Protein AF-A0A2M8HKG7-F1 (afdb_monomer)

Sequence (69 aa):
MYKHFGEDKDSIIYKRLILSHNKHRCHGDFLVDDRPKHGAKDFSGEWIEFKPDSMNEWQRVKEYLMSKI

Radius of gyration: 14.05 Å; Cα contacts (8 Å, |Δi|>4): 76; chains: 1; bounding box: 34×29×32 Å

Mean predicted aligned error: 4.85 Å

Foldseek 3Di:
DCPPFQPDPPDPRNVPDDDDLAQLPDDDQEDEEQDPPRNLVVRPHDYDHADPVDPCRVVVVVVVVVVVD

Structure (mmCIF, N/CA/C/O backbone):
data_AF-A0A2M8HKG7-F1
#
_entry.id   AF-A0A2M8HKG7-F1
#
loop_
_atom_site.group_PDB
_atom_site.id
_atom_site.type_symbol
_atom_site.label_atom_id
_atom_site.label_alt_id
_atom_site.label_comp_id
_atom_site.label_asym_id
_atom_site.label_entity_id
_atom_site.label_seq_id
_atom_site.pdbx_PDB_ins_code
_atom_site.Cartn_x
_atom_site.Cartn_y
_atom_site.Cartn_z
_atom_site.occupancy
_atom_site.B_iso_or_equiv
_atom_site.auth_seq_id
_atom_site.auth_comp_id
_atom_site.auth_asym_id
_atom_site.auth_atom_id
_atom_site.pdbx_PDB_model_num
ATOM 1 N N . MET A 1 1 ? 18.454 -2.345 -17.247 1.00 53.31 1 MET A N 1
ATOM 2 C CA . MET A 1 1 ? 17.731 -3.525 -16.732 1.00 53.31 1 MET A CA 1
ATOM 3 C C . MET A 1 1 ? 17.983 -3.608 -15.230 1.00 53.31 1 MET A C 1
ATOM 5 O O . MET A 1 1 ? 19.132 -3.565 -14.825 1.00 53.31 1 ME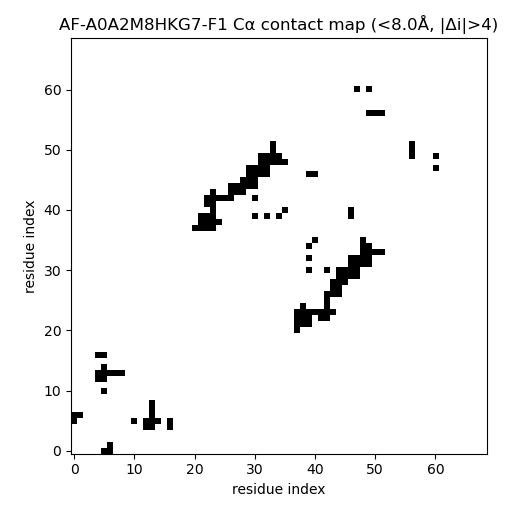T A O 1
ATOM 9 N N . TYR A 1 2 ? 16.907 -3.530 -14.446 1.00 63.81 2 TYR A N 1
ATOM 10 C CA . TYR A 1 2 ? 16.680 -3.927 -13.044 1.00 63.81 2 TYR A CA 1
ATOM 11 C C . TYR A 1 2 ? 17.845 -4.387 -12.130 1.00 63.81 2 TYR A C 1
ATOM 13 O O . TYR A 1 2 ? 17.714 -5.402 -11.458 1.00 63.81 2 TYR A O 1
ATOM 21 N N . LYS A 1 3 ? 18.939 -3.622 -12.010 1.00 68.12 3 LYS A N 1
ATOM 22 C CA . LYS A 1 3 ? 20.116 -3.988 -11.186 1.00 68.12 3 LYS A CA 1
ATOM 23 C C . LYS A 1 3 ? 19.806 -4.305 -9.711 1.00 68.12 3 LYS A C 1
ATOM 25 O O . LYS A 1 3 ? 20.549 -5.034 -9.073 1.00 68.12 3 LYS A O 1
ATOM 30 N N . HIS A 1 4 ? 18.742 -3.727 -9.154 1.00 73.75 4 HIS A N 1
ATOM 31 C CA . HIS A 1 4 ? 18.387 -3.906 -7.741 1.00 73.75 4 HIS A CA 1
ATOM 32 C C . HIS A 1 4 ? 17.080 -4.672 -7.530 1.00 73.75 4 HIS A C 1
ATOM 34 O O . HIS A 1 4 ? 16.876 -5.242 -6.466 1.00 73.75 4 HIS A O 1
ATOM 40 N N . PHE A 1 5 ? 16.191 -4.689 -8.527 1.00 72.94 5 PHE A N 1
ATOM 41 C CA . PHE A 1 5 ? 14.829 -5.181 -8.356 1.00 72.94 5 PHE A CA 1
ATOM 42 C C . PHE A 1 5 ? 14.293 -5.768 -9.666 1.00 72.94 5 PHE A C 1
ATOM 44 O O . PHE A 1 5 ? 13.701 -5.040 -10.459 1.00 72.94 5 PHE A O 1
ATOM 51 N N . GLY A 1 6 ? 14.525 -7.065 -9.904 1.00 72.19 6 GLY A N 1
ATOM 52 C CA . GLY A 1 6 ? 14.031 -7.781 -11.093 1.00 72.19 6 GLY A CA 1
ATOM 53 C C . GLY A 1 6 ? 15.102 -8.400 -12.001 1.00 72.19 6 GLY A C 1
ATOM 54 O O . GLY A 1 6 ? 14.807 -8.707 -13.153 1.00 72.19 6 GLY A O 1
ATOM 55 N N . GLU A 1 7 ? 16.338 -8.566 -11.524 1.00 81.12 7 GLU A N 1
ATOM 56 C CA . GLU A 1 7 ? 17.352 -9.388 -12.206 1.00 81.12 7 GLU A CA 1
ATOM 57 C C . GLU A 1 7 ? 17.082 -10.889 -12.016 1.00 81.12 7 GLU A C 1
ATOM 59 O O . GLU A 1 7 ? 17.087 -11.652 -12.981 1.00 81.12 7 GLU A O 1
ATOM 64 N N . ASP A 1 8 ? 16.772 -11.288 -10.782 1.00 86.62 8 ASP A N 1
ATOM 65 C CA . ASP A 1 8 ? 16.397 -12.654 -10.432 1.00 86.62 8 ASP A CA 1
ATOM 66 C C . ASP A 1 8 ? 14.938 -12.942 -10.825 1.00 86.62 8 ASP A C 1
ATOM 68 O O . ASP A 1 8 ? 14.009 -12.287 -10.342 1.00 86.62 8 ASP A O 1
ATOM 72 N N . LYS A 1 9 ? 14.746 -13.935 -11.702 1.00 86.19 9 LYS A N 1
ATOM 73 C CA . LYS A 1 9 ? 13.431 -14.363 -12.201 1.00 86.19 9 LYS A CA 1
ATOM 74 C C . LYS A 1 9 ? 12.593 -15.083 -11.148 1.00 86.19 9 LYS A C 1
ATOM 76 O O . LYS A 1 9 ? 11.367 -15.067 -11.269 1.00 86.19 9 LYS A O 1
ATOM 81 N N . ASP A 1 10 ? 13.236 -15.668 -10.142 1.00 89.44 10 ASP A N 1
ATOM 82 C CA . ASP A 1 10 ? 12.575 -16.381 -9.048 1.00 89.44 10 ASP A CA 1
ATOM 83 C C . ASP A 1 10 ? 12.196 -15.433 -7.898 1.00 89.44 10 ASP A C 1
ATOM 85 O O . ASP A 1 10 ? 11.477 -15.801 -6.966 1.00 89.44 10 ASP A O 1
ATOM 89 N N . SER A 1 11 ? 12.602 -14.163 -7.989 1.00 88.19 11 SER A N 1
ATOM 90 C CA . SER A 1 11 ? 12.240 -13.136 -7.024 1.00 88.19 11 SER A CA 1
ATOM 91 C C . SER A 1 11 ? 10.748 -12.797 -7.069 1.00 88.19 11 SER A C 1
ATOM 93 O O . SER A 1 11 ? 10.163 -12.551 -8.128 1.00 88.19 11 SER A O 1
ATOM 95 N N . ILE A 1 12 ? 10.144 -12.639 -5.887 1.00 85.81 12 ILE A N 1
ATOM 96 C CA . ILE A 1 12 ? 8.729 -12.266 -5.717 1.00 85.81 12 ILE A CA 1
ATOM 97 C C . ILE A 1 12 ? 8.335 -10.960 -6.430 1.00 85.81 12 ILE A C 1
ATOM 99 O O . ILE A 1 12 ? 7.159 -10.748 -6.722 1.00 85.81 12 ILE A O 1
ATOM 103 N N . ILE A 1 13 ? 9.297 -10.083 -6.725 1.00 88.12 13 ILE A N 1
ATOM 104 C CA . ILE A 1 13 ? 9.065 -8.789 -7.378 1.00 88.12 13 ILE A CA 1
ATOM 105 C C . ILE A 1 13 ? 9.212 -8.823 -8.906 1.00 88.12 13 ILE A C 1
ATOM 107 O O . ILE A 1 13 ? 8.731 -7.897 -9.555 1.00 88.12 13 ILE A O 1
ATOM 111 N N . TYR A 1 14 ? 9.808 -9.866 -9.502 1.00 86.81 14 TYR A N 1
ATOM 112 C CA . TYR A 1 14 ? 10.195 -9.892 -10.925 1.00 86.81 14 TYR A CA 1
ATOM 113 C C . TYR A 1 14 ? 9.045 -9.564 -11.892 1.00 86.81 14 TYR A C 1
ATOM 115 O O . TYR A 1 14 ? 9.226 -8.834 -12.861 1.00 86.81 14 TYR A O 1
ATOM 123 N N . LYS A 1 15 ? 7.836 -10.058 -11.601 1.00 87.88 15 LYS A N 1
ATOM 124 C CA . LYS A 1 15 ? 6.617 -9.793 -12.391 1.00 87.88 15 LYS A CA 1
ATOM 125 C C . LYS A 1 15 ? 5.620 -8.857 -11.704 1.00 87.88 15 LYS A C 1
ATOM 127 O O . LYS A 1 15 ? 4.522 -8.669 -12.213 1.00 87.88 15 LYS A O 1
ATOM 132 N N . ARG A 1 16 ? 5.965 -8.322 -10.530 1.00 89.38 16 ARG A N 1
ATOM 133 C CA . ARG A 1 16 ? 5.055 -7.522 -9.689 1.00 89.38 16 ARG A CA 1
ATOM 134 C C . ARG A 1 16 ? 5.494 -6.068 -9.540 1.00 89.38 16 ARG A C 1
ATOM 136 O O . ARG A 1 16 ? 4.677 -5.228 -9.184 1.00 89.38 16 ARG A O 1
ATOM 143 N N . LEU A 1 17 ? 6.763 -5.759 -9.808 1.00 89.94 17 LEU A N 1
ATOM 144 C CA . LEU A 1 17 ? 7.272 -4.398 -9.721 1.00 89.94 17 LEU A CA 1
ATOM 145 C C . LEU A 1 17 ? 6.826 -3.561 -10.923 1.00 89.94 17 LEU A C 1
ATOM 147 O O . LEU A 1 17 ? 7.209 -3.825 -12.061 1.00 89.94 17 LEU A O 1
ATOM 151 N N . ILE A 1 18 ? 6.090 -2.490 -10.642 1.00 89.25 18 ILE A N 1
ATOM 152 C CA . ILE A 1 18 ? 5.748 -1.447 -11.608 1.00 89.25 18 ILE A CA 1
ATOM 153 C C . ILE A 1 18 ? 6.446 -0.161 -11.164 1.00 89.25 18 ILE A C 1
ATOM 155 O O . ILE A 1 18 ? 6.234 0.312 -10.050 1.00 89.25 18 ILE A O 1
ATOM 159 N N . LEU A 1 19 ? 7.282 0.412 -12.032 1.00 89.12 19 LEU A N 1
ATOM 160 C CA . LEU A 1 19 ? 7.965 1.683 -11.779 1.00 89.12 19 LEU A CA 1
ATOM 161 C C . LEU A 1 19 ? 7.237 2.801 -12.526 1.00 89.12 19 LEU A C 1
ATOM 163 O O . LEU A 1 19 ? 7.256 2.851 -13.754 1.00 89.12 19 LEU A O 1
ATOM 167 N N . SER A 1 20 ? 6.584 3.695 -11.788 1.00 87.81 20 SER A N 1
ATOM 168 C CA . SER A 1 20 ? 5.848 4.827 -12.352 1.00 87.81 20 SER A CA 1
ATOM 169 C C . SER A 1 20 ? 5.858 6.004 -11.385 1.00 87.81 20 SER A C 1
ATOM 171 O O . SER A 1 20 ? 5.746 5.829 -10.175 1.00 87.81 20 SER A O 1
ATOM 173 N N . HIS A 1 21 ? 5.927 7.219 -11.928 1.00 85.62 21 HIS A N 1
ATOM 174 C CA . HIS A 1 21 ? 5.687 8.444 -11.162 1.00 85.62 21 HIS A CA 1
ATOM 175 C C . HIS A 1 21 ? 4.196 8.770 -11.004 1.00 85.62 21 HIS A C 1
ATOM 177 O O . HIS A 1 21 ? 3.849 9.623 -10.196 1.00 85.62 21 HIS A O 1
ATOM 183 N N . ASN A 1 22 ? 3.317 8.128 -11.780 1.00 91.50 22 ASN A N 1
ATOM 184 C CA . ASN A 1 22 ? 1.889 8.430 -11.840 1.00 91.50 22 ASN A CA 1
ATOM 185 C C . ASN A 1 22 ? 1.080 7.200 -11.426 1.00 91.50 22 ASN A C 1
ATOM 187 O O . ASN A 1 22 ? 0.922 6.266 -12.217 1.00 91.50 22 ASN A O 1
ATOM 191 N N . LYS A 1 23 ? 0.573 7.210 -10.190 1.00 89.75 23 LYS A N 1
ATOM 192 C CA . LYS A 1 23 ? -0.116 6.073 -9.561 1.00 89.75 23 LYS A CA 1
ATOM 193 C C . LYS A 1 23 ? -1.492 5.803 -10.165 1.00 89.75 23 LYS A C 1
ATOM 195 O O . LYS A 1 23 ? -1.846 4.646 -10.328 1.00 89.75 23 LYS A O 1
ATOM 200 N N . HIS A 1 24 ? -2.196 6.838 -10.626 1.00 90.19 24 HIS A N 1
ATOM 201 C CA . HIS A 1 24 ? -3.495 6.701 -11.302 1.00 90.19 24 HIS A CA 1
ATOM 202 C C . HIS A 1 24 ? -3.445 5.882 -12.606 1.00 90.19 24 HIS A C 1
ATOM 204 O O . HIS A 1 24 ? -4.481 5.473 -13.114 1.00 90.19 24 HIS A O 1
ATOM 210 N N . ARG A 1 25 ? -2.254 5.663 -13.186 1.00 91.94 25 ARG A N 1
ATOM 211 C CA . ARG A 1 25 ? -2.084 4.844 -14.402 1.00 91.94 25 ARG A CA 1
ATOM 212 C C . ARG A 1 25 ? -1.963 3.352 -14.095 1.00 91.94 25 ARG A C 1
ATOM 214 O O . ARG A 1 25 ? -2.086 2.534 -15.007 1.00 91.94 25 ARG A O 1
ATOM 221 N N . CYS A 1 26 ? -1.675 3.000 -12.843 1.00 93.50 26 CYS A N 1
ATOM 222 C CA . CYS A 1 26 ? -1.740 1.623 -12.384 1.00 93.50 26 CYS A CA 1
ATOM 223 C C . CYS A 1 26 ? -3.215 1.237 -12.233 1.00 93.50 26 CYS A C 1
ATOM 225 O O . CYS A 1 26 ? -4.012 2.034 -11.747 1.00 93.50 26 CYS A O 1
ATOM 227 N N . HIS A 1 27 ? -3.570 0.025 -12.652 1.00 92.81 27 HIS A N 1
ATOM 228 C CA . HIS A 1 27 ? -4.922 -0.507 -12.504 1.00 92.81 27 HIS A CA 1
ATOM 229 C C . HIS A 1 27 ? -4.915 -1.573 -11.413 1.00 92.81 27 HIS A C 1
ATOM 231 O O . HIS A 1 27 ? -4.057 -2.457 -11.422 1.00 92.81 27 HIS A O 1
ATOM 237 N N . GLY A 1 28 ? -5.862 -1.478 -10.489 1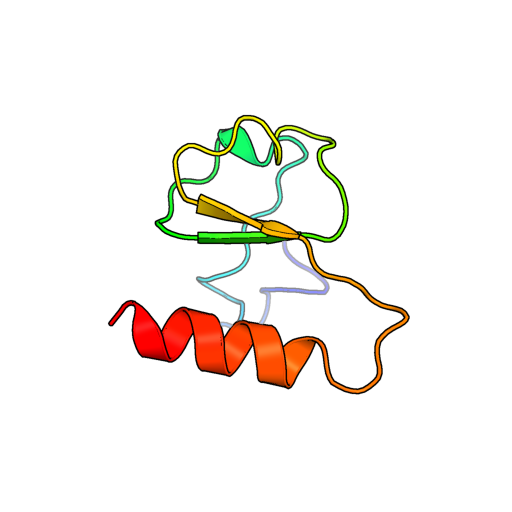.00 93.56 28 GLY A N 1
ATOM 238 C CA . GLY A 1 28 ? -6.055 -2.429 -9.404 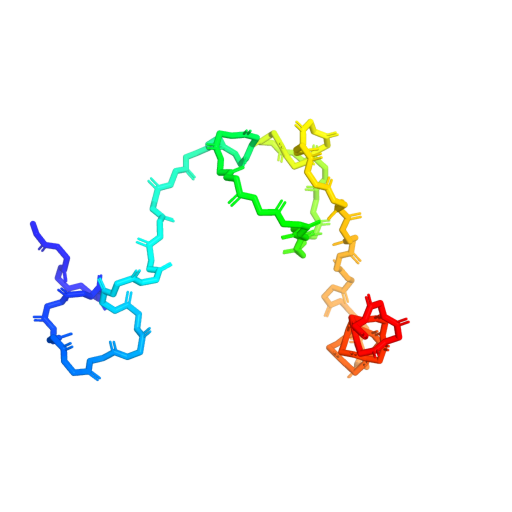1.00 93.56 28 GLY A CA 1
ATOM 239 C C . GLY A 1 28 ? -7.197 -1.985 -8.501 1.00 93.56 28 GLY A C 1
ATOM 240 O O . GLY A 1 28 ? -7.601 -0.824 -8.544 1.00 93.56 28 GLY A O 1
ATOM 241 N N . ASP A 1 29 ? -7.702 -2.906 -7.687 1.00 96.19 29 ASP A N 1
ATOM 242 C CA . ASP A 1 29 ? -8.853 -2.645 -6.815 1.00 96.19 29 ASP A CA 1
ATOM 243 C C . ASP A 1 29 ? -8.495 -1.749 -5.624 1.00 96.19 29 ASP A C 1
ATOM 245 O O . ASP A 1 29 ? -9.326 -0.971 -5.165 1.00 96.19 29 ASP A O 1
ATOM 249 N N . PHE A 1 30 ? -7.243 -1.816 -5.156 1.00 96.25 30 PHE A N 1
ATOM 250 C CA . PHE A 1 30 ? -6.765 -1.084 -3.985 1.00 96.25 30 PHE A CA 1
ATOM 251 C C . PHE A 1 30 ? -5.389 -0.454 -4.219 1.00 96.25 30 PHE A C 1
ATOM 253 O O . PHE A 1 30 ? -4.506 -1.059 -4.834 1.00 96.25 30 PHE A O 1
ATOM 260 N N . LEU A 1 31 ? -5.183 0.731 -3.646 1.00 96.31 31 LEU A N 1
ATOM 261 C CA . LEU A 1 31 ? -3.889 1.396 -3.517 1.00 96.31 31 LEU A CA 1
ATOM 262 C C . LEU A 1 31 ? -3.659 1.752 -2.047 1.00 96.31 31 LEU A C 1
ATOM 264 O O . LEU A 1 31 ? -4.358 2.599 -1.505 1.00 96.31 31 LEU A O 1
ATOM 268 N N . VAL A 1 32 ? -2.660 1.144 -1.410 1.00 95.94 32 VAL A N 1
ATOM 269 C CA . VAL A 1 32 ? -2.224 1.512 -0.054 1.00 95.94 32 VAL A CA 1
ATOM 270 C C . VAL A 1 32 ? -1.063 2.495 -0.182 1.00 95.94 32 VAL A C 1
ATOM 272 O O . VAL A 1 32 ? -0.002 2.124 -0.681 1.00 95.94 32 VAL A O 1
ATOM 275 N N . ASP A 1 33 ? -1.263 3.748 0.223 1.00 95.06 33 ASP A N 1
ATOM 276 C CA . ASP A 1 33 ? -0.267 4.816 0.057 1.00 95.06 33 ASP A CA 1
ATOM 277 C C . ASP A 1 33 ? -0.412 5.865 1.163 1.00 95.06 33 ASP A C 1
ATOM 279 O O . ASP A 1 33 ? -1.523 6.128 1.621 1.00 95.06 33 ASP A O 1
ATOM 283 N N . ASP A 1 34 ? 0.686 6.486 1.592 1.00 94.25 34 ASP A N 1
ATOM 284 C CA . ASP A 1 34 ? 0.685 7.423 2.721 1.00 94.25 34 ASP A CA 1
ATOM 285 C C . ASP A 1 34 ? 0.194 8.827 2.348 1.00 94.25 34 ASP A C 1
ATOM 287 O O . ASP A 1 34 ? -0.141 9.621 3.226 1.00 94.25 34 ASP A O 1
ATOM 291 N N . ARG A 1 35 ? 0.176 9.182 1.053 1.00 92.44 35 ARG A N 1
ATOM 292 C CA . ARG A 1 35 ? -0.129 10.551 0.612 1.00 92.44 35 ARG A CA 1
ATOM 293 C C . ARG A 1 35 ? -1.057 10.582 -0.600 1.00 92.44 35 ARG A C 1
ATOM 295 O O . ARG A 1 35 ? -0.816 9.871 -1.571 1.00 92.44 35 ARG A O 1
ATOM 302 N N . PRO A 1 36 ? -1.975 11.564 -0.685 1.00 91.00 36 PRO A N 1
ATOM 303 C CA . PRO A 1 36 ? -2.848 11.760 -1.850 1.00 91.00 36 PRO A CA 1
ATOM 304 C C . PRO A 1 36 ? -2.122 12.367 -3.075 1.00 91.00 36 PRO A C 1
ATOM 306 O O . PRO A 1 36 ? -2.743 12.979 -3.945 1.00 91.00 36 PRO A O 1
ATOM 309 N N . LYS A 1 37 ? -0.789 12.262 -3.158 1.00 91.56 37 LYS A N 1
ATOM 310 C CA . LYS A 1 37 ? 0.040 12.890 -4.203 1.00 91.56 37 LYS A CA 1
ATOM 311 C C . LYS A 1 37 ? 0.327 11.925 -5.355 1.00 91.56 37 LYS A C 1
ATOM 313 O O . LYS A 1 37 ? 0.117 10.721 -5.252 1.00 91.56 37 LYS A O 1
ATOM 318 N N . HIS A 1 38 ? 0.847 12.462 -6.462 1.00 89.94 38 HIS A N 1
ATOM 319 C CA . HIS A 1 38 ? 1.333 11.674 -7.606 1.00 89.94 38 HIS A CA 1
ATOM 320 C C . HIS A 1 38 ? 0.276 10.729 -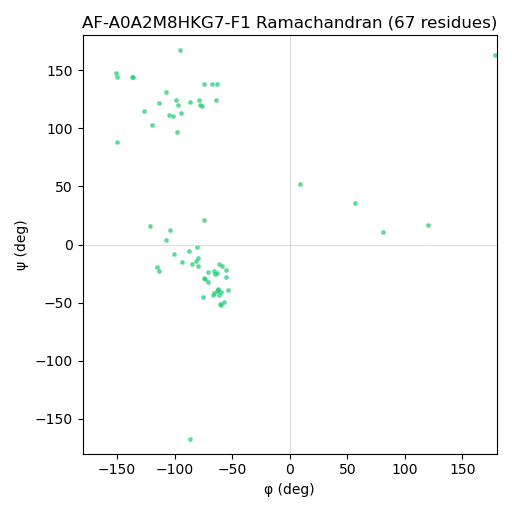8.211 1.00 89.94 38 HIS A C 1
ATOM 322 O O . HIS A 1 38 ? 0.581 9.626 -8.661 1.00 89.94 38 HIS A O 1
ATOM 328 N N . GLY A 1 39 ? -0.985 11.171 -8.217 1.00 86.88 39 GLY A N 1
ATOM 329 C CA . GLY A 1 39 ? -2.113 10.408 -8.744 1.00 86.88 39 GLY A CA 1
ATOM 330 C C . GLY A 1 39 ? -2.681 9.352 -7.795 1.00 86.88 39 GLY A C 1
ATOM 331 O O . GLY A 1 39 ? -3.478 8.550 -8.254 1.00 86.88 39 GLY A O 1
ATOM 332 N N . ALA A 1 40 ? -2.300 9.319 -6.512 1.00 90.69 40 ALA A N 1
ATOM 333 C CA . ALA A 1 40 ? -2.941 8.427 -5.536 1.00 90.69 40 ALA A CA 1
ATOM 334 C C . ALA A 1 40 ? -4.410 8.808 -5.285 1.00 90.69 40 ALA A C 1
ATOM 336 O O . ALA A 1 40 ? -5.277 7.946 -5.279 1.00 90.69 40 ALA A O 1
ATOM 337 N N . LYS A 1 41 ? -4.702 10.113 -5.173 1.00 89.06 41 LYS A N 1
ATOM 338 C CA . LYS A 1 41 ? -6.077 10.626 -5.033 1.00 89.06 41 LYS A CA 1
ATOM 339 C C . LYS A 1 41 ? -6.976 10.345 -6.246 1.00 89.06 41 LYS A C 1
ATOM 341 O O . LYS A 1 41 ? -8.190 10.354 -6.109 1.00 89.06 41 LYS A O 1
ATOM 346 N N . ASP A 1 42 ? -6.364 10.160 -7.416 1.00 92.94 42 ASP A N 1
ATOM 347 C CA . ASP A 1 42 ? -7.040 9.940 -8.699 1.00 92.94 42 ASP A CA 1
ATOM 348 C C . ASP A 1 42 ? -6.964 8.455 -9.107 1.00 92.94 42 ASP A C 1
ATOM 350 O O . ASP A 1 42 ? -7.186 8.112 -10.268 1.00 92.94 42 ASP A O 1
ATOM 354 N N . PHE A 1 43 ? -6.564 7.573 -8.184 1.00 95.75 43 PHE A N 1
ATOM 355 C CA . PHE A 1 43 ? -6.514 6.138 -8.429 1.00 95.75 43 PHE A CA 1
ATOM 356 C C . PHE A 1 43 ? -7.925 5.610 -8.708 1.00 95.75 43 PHE A C 1
ATOM 358 O O . PHE A 1 43 ? -8.889 6.035 -8.079 1.00 95.75 43 PHE A O 1
ATOM 365 N N . SER A 1 44 ? -8.047 4.723 -9.696 1.00 95.38 44 SER A N 1
ATOM 366 C CA . SER A 1 44 ? -9.348 4.234 -10.168 1.00 95.38 44 SER A CA 1
ATOM 367 C C . SER A 1 44 ? -10.005 3.243 -9.206 1.00 95.38 44 SER A C 1
ATOM 369 O O . SER A 1 44 ? -11.231 3.160 -9.172 1.00 95.38 44 SER A O 1
ATOM 371 N N . GLY A 1 45 ? -9.200 2.507 -8.439 1.00 95.00 45 GLY A N 1
ATOM 372 C CA . GLY A 1 45 ? -9.660 1.694 -7.320 1.00 95.00 45 GLY A CA 1
ATOM 373 C C . GLY A 1 45 ? -9.745 2.489 -6.019 1.00 95.00 45 GLY A C 1
ATOM 374 O O . GLY A 1 45 ? -9.640 3.714 -5.984 1.00 95.00 45 GLY A O 1
ATOM 375 N N . GLU A 1 46 ? -9.897 1.777 -4.914 1.00 95.81 46 GLU A N 1
ATOM 376 C CA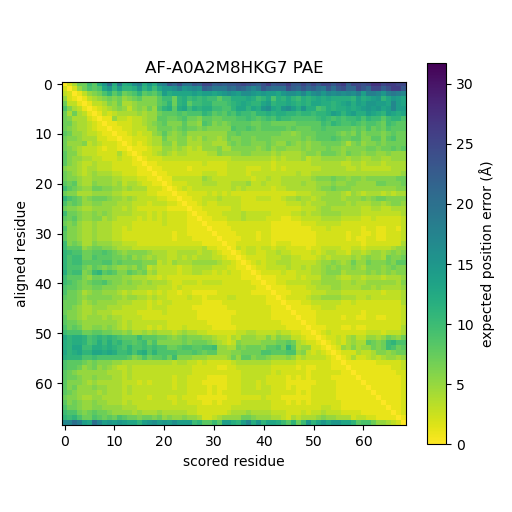 . GLU A 1 46 ? -9.969 2.393 -3.600 1.00 95.81 46 GLU A CA 1
ATOM 377 C C . GLU A 1 46 ? -8.573 2.778 -3.088 1.00 95.81 46 GLU A C 1
ATOM 379 O O . GLU A 1 46 ? -7.675 1.941 -2.967 1.00 95.81 46 GLU A O 1
ATOM 384 N N . TRP A 1 47 ? -8.387 4.053 -2.746 1.00 95.62 47 TRP A N 1
ATOM 385 C CA . TRP A 1 47 ? -7.186 4.506 -2.054 1.00 95.62 47 TRP A CA 1
ATOM 386 C C . TRP A 1 47 ? -7.344 4.359 -0.536 1.00 95.62 47 TRP A C 1
ATOM 388 O O . TRP A 1 47 ? -8.244 4.937 0.073 1.00 95.62 47 TRP A O 1
ATOM 398 N N . ILE A 1 48 ? -6.429 3.611 0.074 1.00 95.44 48 ILE A N 1
ATOM 399 C CA . ILE A 1 48 ? -6.324 3.405 1.514 1.00 95.44 48 ILE A CA 1
ATOM 400 C C . ILE A 1 48 ? -5.136 4.231 2.010 1.00 95.44 48 ILE A C 1
ATOM 402 O O . ILE A 1 48 ? -3.979 3.917 1.716 1.00 95.44 48 ILE A O 1
ATOM 406 N N . GLU A 1 49 ? -5.421 5.274 2.788 1.00 94.81 49 GLU A N 1
ATOM 407 C CA . GLU A 1 49 ? -4.385 6.079 3.438 1.00 94.81 49 GLU A CA 1
ATOM 408 C C . GLU A 1 49 ? -3.605 5.219 4.442 1.00 94.81 49 GLU A C 1
ATOM 410 O O . GLU A 1 49 ? -4.204 4.619 5.338 1.00 94.81 49 GLU A O 1
ATOM 415 N N . PHE A 1 50 ? -2.281 5.160 4.288 1.00 95.94 50 PHE A N 1
ATOM 416 C CA . PHE A 1 50 ? -1.373 4.468 5.202 1.00 95.94 50 PHE A CA 1
ATOM 417 C C . PHE A 1 50 ? -0.721 5.452 6.177 1.00 95.94 50 PHE A C 1
ATOM 419 O O . PHE A 1 50 ? -0.053 6.396 5.764 1.00 95.94 50 PHE A O 1
ATOM 426 N N . LYS A 1 51 ? -0.861 5.217 7.481 1.00 94.19 51 LYS A N 1
ATOM 427 C CA . LYS A 1 51 ? -0.261 6.030 8.551 1.00 94.19 51 LYS A CA 1
ATOM 428 C C . LYS A 1 51 ? 1.045 5.404 9.064 1.00 94.19 51 LYS A C 1
ATOM 430 O O . LYS A 1 51 ? 0.985 4.536 9.935 1.00 94.19 51 LYS A O 1
ATOM 435 N N . PRO A 1 52 ? 2.228 5.840 8.586 1.00 88.50 52 PRO A N 1
ATOM 436 C CA . PRO A 1 52 ? 3.506 5.214 8.941 1.00 88.50 52 PRO A CA 1
ATOM 437 C C . PRO A 1 52 ? 3.869 5.335 10.426 1.00 88.50 52 PRO A C 1
ATOM 439 O O . PRO A 1 52 ? 4.566 4.472 10.949 1.00 88.50 52 PRO A O 1
ATOM 442 N N . ASP A 1 53 ? 3.358 6.356 11.115 1.00 91.38 53 ASP A N 1
ATOM 443 C CA . ASP A 1 53 ? 3.642 6.595 12.535 1.00 91.38 53 ASP A CA 1
ATOM 444 C C . ASP A 1 53 ? 2.798 5.716 13.485 1.00 91.38 53 ASP A C 1
ATOM 446 O O . ASP A 1 53 ? 2.950 5.779 14.704 1.00 91.38 53 ASP A O 1
ATOM 450 N N . SER A 1 54 ? 1.892 4.888 12.950 1.00 91.75 54 SER A N 1
ATOM 451 C CA . SER A 1 54 ? 1.023 4.005 13.732 1.00 91.75 54 SER A CA 1
ATOM 452 C C . SER A 1 54 ? 1.596 2.587 13.813 1.00 91.75 54 SER A C 1
ATOM 454 O O . SER A 1 54 ? 1.734 1.892 12.806 1.00 91.75 54 SER A O 1
ATOM 456 N N . MET A 1 55 ? 1.859 2.119 15.039 1.00 87.44 55 MET A N 1
ATOM 457 C CA . MET A 1 55 ? 2.464 0.808 15.330 1.00 87.44 55 MET 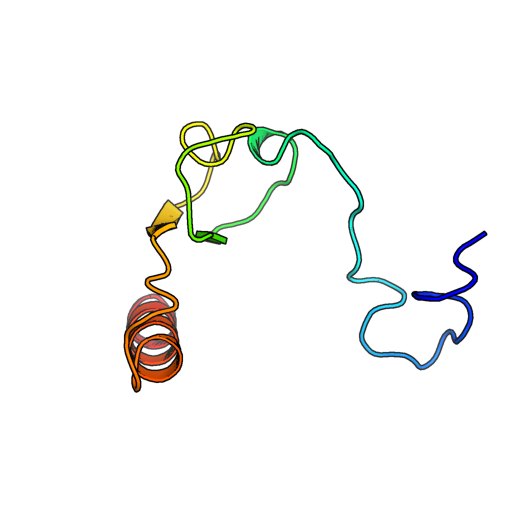A CA 1
ATOM 458 C C . MET A 1 55 ? 1.664 -0.394 14.779 1.00 87.44 55 MET A C 1
ATOM 460 O O . MET A 1 55 ? 2.230 -1.469 14.608 1.00 87.44 55 MET A O 1
ATOM 464 N N . ASN A 1 56 ? 0.376 -0.215 14.452 1.00 93.56 56 ASN A N 1
ATOM 465 C CA . ASN A 1 56 ? -0.531 -1.280 13.997 1.00 93.56 56 ASN A CA 1
ATOM 466 C C . ASN A 1 56 ? -1.140 -1.029 12.611 1.00 93.56 56 ASN A C 1
ATOM 468 O O . ASN A 1 56 ? -2.119 -1.675 12.232 1.00 93.56 56 ASN A O 1
ATOM 472 N N . GLU A 1 57 ? -0.585 -0.100 11.836 1.00 95.00 57 GLU A N 1
ATOM 473 C CA . GLU A 1 57 ? -1.206 0.302 10.575 1.00 95.00 57 GLU A CA 1
ATOM 474 C C . GLU A 1 57 ? -1.307 -0.842 9.561 1.00 95.00 57 GLU A C 1
ATOM 476 O O . GLU A 1 57 ? -2.337 -1.020 8.913 1.00 95.00 57 GLU A O 1
ATOM 481 N N . TRP A 1 58 ? -0.279 -1.687 9.479 1.00 96.06 58 TRP A N 1
ATOM 482 C CA . TRP A 1 58 ? -0.317 -2.870 8.620 1.00 96.06 58 TRP A CA 1
ATOM 483 C C . TRP A 1 58 ? -1.409 -3.860 9.017 1.00 96.06 58 TRP A C 1
ATOM 485 O O . TRP A 1 58 ? -2.054 -4.4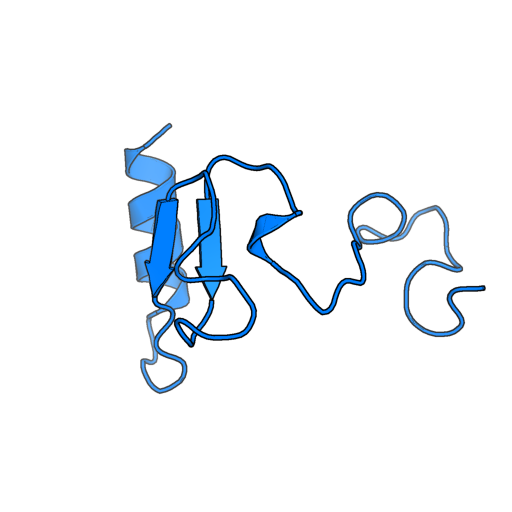37 8.142 1.00 96.06 58 TRP A O 1
ATOM 495 N N . GLN A 1 59 ? -1.644 -4.039 10.319 1.00 96.62 59 GLN A N 1
ATOM 496 C CA . GLN A 1 59 ? -2.700 -4.922 10.807 1.00 96.62 59 GLN A CA 1
ATOM 497 C C . GLN A 1 59 ? -4.079 -4.365 10.431 1.00 96.62 59 GLN A C 1
ATOM 499 O O . GLN A 1 59 ? -4.897 -5.103 9.889 1.00 96.62 59 GLN A O 1
ATOM 504 N N . ARG A 1 60 ? -4.291 -3.052 10.601 1.00 96.88 60 ARG A N 1
ATOM 505 C CA . ARG A 1 60 ? -5.516 -2.357 10.175 1.00 96.88 60 ARG A CA 1
ATOM 506 C C . ARG A 1 60 ? -5.776 -2.528 8.679 1.00 96.88 60 ARG A C 1
ATOM 508 O O . ARG A 1 60 ? -6.885 -2.878 8.285 1.00 96.88 60 ARG A O 1
ATOM 515 N N . VAL A 1 61 ? -4.766 -2.284 7.840 1.00 97.12 61 VAL A N 1
ATOM 516 C CA . VAL A 1 61 ? -4.881 -2.435 6.379 1.00 97.12 61 VAL A CA 1
ATOM 517 C C . VAL A 1 61 ? -5.205 -3.877 6.008 1.00 97.12 61 VAL A C 1
ATOM 519 O O . VAL A 1 61 ? -6.079 -4.116 5.180 1.00 97.12 61 VAL A O 1
ATOM 522 N N . LYS A 1 62 ? -4.542 -4.847 6.642 1.00 96.69 62 LYS A N 1
ATOM 523 C CA . LYS A 1 62 ? -4.801 -6.268 6.411 1.00 96.69 62 LYS A CA 1
ATOM 524 C C . LYS A 1 62 ? -6.239 -6.640 6.767 1.00 96.69 62 LYS A C 1
ATOM 526 O O . LYS A 1 62 ? -6.917 -7.241 5.945 1.00 96.69 62 LYS A O 1
ATOM 531 N N . GLU A 1 63 ? -6.704 -6.292 7.962 1.00 97.38 63 GLU A N 1
ATOM 532 C CA . GLU A 1 63 ? -8.076 -6.574 8.405 1.00 97.38 63 GLU A CA 1
ATOM 533 C C . GLU A 1 63 ? -9.109 -5.922 7.488 1.00 97.38 63 GLU A C 1
ATOM 535 O O . GLU A 1 63 ? -10.091 -6.560 7.109 1.00 97.38 63 GLU A O 1
ATOM 540 N N . TYR A 1 64 ? -8.842 -4.687 7.063 1.00 96.94 64 TYR A N 1
ATOM 541 C CA . TYR A 1 64 ? -9.682 -3.988 6.106 1.00 96.94 64 TYR A CA 1
ATOM 542 C C . TYR A 1 64 ? -9.787 -4.741 4.778 1.00 96.94 64 TYR A C 1
ATOM 544 O O . TYR A 1 64 ? -10.892 -5.040 4.334 1.00 96.94 64 TYR A O 1
ATOM 552 N N . LEU A 1 65 ? -8.655 -5.110 4.174 1.00 96.75 65 LEU A N 1
ATOM 553 C CA . LEU A 1 65 ? -8.635 -5.831 2.899 1.00 96.75 65 LEU A CA 1
ATOM 554 C C . LEU A 1 65 ? -9.303 -7.207 3.007 1.00 96.75 65 LEU A C 1
ATOM 556 O O . LEU A 1 65 ? -10.063 -7.584 2.123 1.00 96.75 65 LEU A O 1
ATOM 560 N N . MET A 1 66 ? -9.086 -7.928 4.111 1.00 96.88 66 MET A N 1
ATOM 561 C CA . MET A 1 66 ? -9.729 -9.224 4.361 1.00 96.88 66 MET A CA 1
ATOM 562 C C . MET A 1 66 ? -11.248 -9.116 4.540 1.00 96.88 66 MET A C 1
ATOM 564 O O . MET A 1 66 ? -11.940 -10.100 4.328 1.00 96.88 66 MET A O 1
ATOM 568 N N . SER A 1 67 ? -11.774 -7.946 4.918 1.00 96.62 67 SER A N 1
ATOM 569 C CA . SER A 1 67 ? -13.223 -7.709 5.005 1.00 96.62 67 SER A CA 1
ATOM 570 C C . SER A 1 67 ? -13.893 -7.421 3.652 1.00 96.62 67 SER A C 1
ATOM 572 O O . SER A 1 67 ? -15.120 -7.377 3.578 1.00 96.62 67 SER A O 1
ATOM 574 N N . LYS A 1 68 ? -13.103 -7.173 2.597 1.00 92.31 6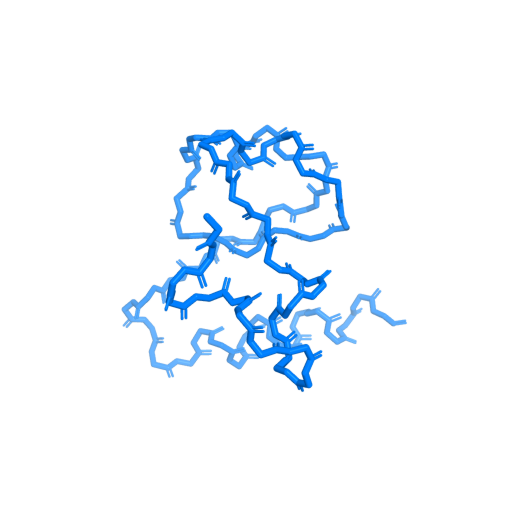8 LYS A N 1
ATOM 575 C CA . LYS A 1 68 ? -13.573 -6.828 1.243 1.00 92.31 68 LYS A CA 1
ATOM 576 C C . LYS A 1 68 ? -13.548 -8.002 0.259 1.00 92.31 68 LYS A C 1
ATOM 578 O O . LYS A 1 68 ? -14.022 -7.837 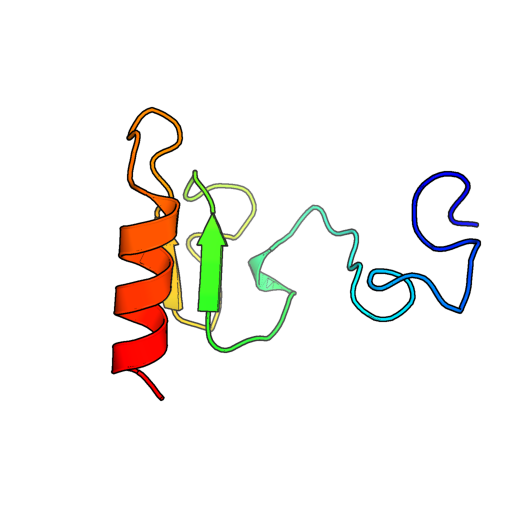-0.863 1.00 92.31 68 LYS A O 1
ATOM 583 N N . ILE A 1 69 ? -12.971 -9.130 0.668 1.00 78.38 69 ILE A N 1
ATOM 584 C CA . ILE A 1 69 ? -12.865 -10.387 -0.089 1.00 78.38 69 ILE A CA 1
ATOM 585 C C . ILE A 1 69 ? -13.922 -11.351 0.443 1.00 78.38 69 ILE A C 1
ATOM 587 O O . ILE A 1 69 ? -14.568 -12.018 -0.393 1.00 78.38 69 ILE A O 1
#

Secondary structure (DSSP, 8-state):
--SSSSSSTTSTTTTT----S-GGGS--SEEEES-STTTTTT-SSEEEE--TT-TTHHHHHHHHHHT--

Nearest PDB structures (foldseek):
  4yih-assembly1_B  TM=6.683E-01  e=1.104E+00  Homo sapiens
  4l57-assembly1_B-2  TM=6.973E-01  e=1.910E+00  Homo sapiens
  1kj8-assembly1_A  TM=6.549E-01  e=8.617E+00  Escherichia coli
  5ol2-assembly2_D  TM=5.042E-01  e=5.336E+00  Clostridioides difficile
  7koe-assembly1_F  TM=4.460E-01  e=7.514E+00  Thermotoga maritima MSB8

pLDDT: mean 89.88, std 8.28, range [53.31, 97.38]

Solvent-accessible surface area (backbone atoms only — not comparable to full-atom values): 4411 Å² total; per-residue (Å²): 128,43,87,89,68,48,70,52,79,87,42,88,49,43,91,65,71,79,91,72,79,51,46,37,77,56,86,55,71,67,44,82,40,69,56,71,55,56,35,39,70,60,32,81,33,49,66,42,80,45,55,86,91,45,97,53,40,68,58,53,52,49,56,52,54,66,74,74,110